Protein AF-A0A969BAZ9-F1 (afdb_monomer)

Sequence (49 aa):
MPYVKGNTKVTTIDFFLTSPNVQVKDVKTLDYNFKHSDHHPVYLSFKLN

Solvent-accessible surface area (backbone atoms only — not comparable to full-atom values): 3572 Å² total; per-residue (Å²): 132,83,88,39,92,94,70,54,88,82,80,93,83,83,84,88,88,78,59,93,54,52,44,78,74,45,76,50,69,54,86,62,84,59,74,90,39,99,63,67,58,75,48,75,44,67,45,80,113

Secondary structure (DSSP, 8-state):
----TTTS-----------TTEEEEEEEE---TTSS-SSPPEEEEEEE-

Radius of gyration: 14.07 Å; Cα contacts (8 Å, |Δi|>4): 48; chains: 1; bounding box: 29×15×37 Å

pLDDT: mean 96.1, std 3.07, range [81.94, 98.56]

Structure (mmCIF, N/CA/C/O backbone):
data_AF-A0A969BAZ9-F1
#
_entry.id   AF-A0A969BAZ9-F1
#
loop_
_atom_site.group_PDB
_atom_site.id
_atom_site.type_symbol
_atom_site.label_atom_id
_atom_site.label_alt_id
_atom_site.label_comp_id
_atom_site.label_asym_id
_atom_site.label_entity_id
_atom_site.label_seq_id
_atom_site.pdbx_PDB_ins_code
_atom_site.Cartn_x
_atom_site.Cartn_y
_atom_site.Cartn_z
_atom_site.occupancy
_atom_site.B_iso_or_equiv
_atom_site.auth_seq_id
_atom_site.auth_comp_id
_atom_site.auth_asym_id
_atom_site.auth_atom_id
_atom_site.pdbx_PDB_model_num
ATOM 1 N N . MET A 1 1 ? 7.798 9.427 -18.860 1.00 81.94 1 MET A N 1
ATOM 2 C CA . MET A 1 1 ? 8.221 8.074 -19.282 1.00 81.94 1 MET A CA 1
ATOM 3 C C . MET A 1 1 ? 7.175 7.087 -18.799 1.00 81.94 1 MET A C 1
ATOM 5 O O . MET A 1 1 ? 6.771 7.233 -17.649 1.00 81.94 1 MET A O 1
ATOM 9 N N . PRO A 1 2 ? 6.703 6.145 -19.630 1.00 89.00 2 PRO A N 1
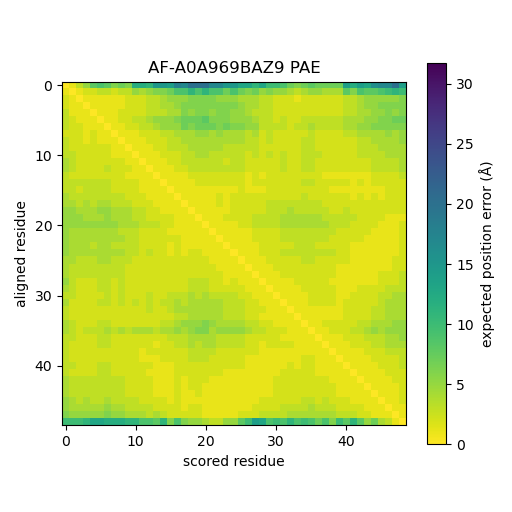ATOM 10 C CA . PRO A 1 2 ? 5.809 5.090 -19.159 1.00 89.00 2 PRO A CA 1
ATOM 11 C C . PRO A 1 2 ? 6.511 4.217 -18.107 1.00 89.00 2 PRO A C 1
ATOM 13 O O . PRO A 1 2 ? 7.740 4.123 -18.093 1.00 89.00 2 PRO A O 1
ATOM 16 N N . TYR A 1 3 ? 5.728 3.590 -17.229 1.00 93.94 3 TYR A N 1
ATOM 17 C CA . TYR A 1 3 ? 6.236 2.643 -16.240 1.00 93.94 3 TYR A CA 1
ATOM 18 C C . TYR A 1 3 ? 6.913 1.448 -16.925 1.00 93.94 3 TYR A C 1
ATOM 20 O O . TYR A 1 3 ? 6.335 0.816 -17.809 1.00 93.94 3 TYR A O 1
ATOM 28 N N . VAL A 1 4 ? 8.126 1.115 -16.483 1.00 95.75 4 VAL A N 1
ATOM 29 C CA . VAL A 1 4 ? 8.852 -0.088 -16.889 1.00 95.75 4 VAL A CA 1
ATOM 30 C C . VAL A 1 4 ? 9.222 -0.867 -15.635 1.00 95.75 4 VAL A C 1
ATOM 32 O O . VAL A 1 4 ? 10.056 -0.433 -14.837 1.00 95.75 4 VAL A O 1
ATOM 35 N N . LYS A 1 5 ? 8.610 -2.040 -15.466 1.00 93.88 5 LYS A N 1
ATOM 36 C CA . LYS A 1 5 ? 8.860 -2.916 -14.318 1.00 93.88 5 LYS A CA 1
ATOM 37 C C . LYS A 1 5 ? 10.353 -3.228 -14.186 1.00 93.88 5 LYS A C 1
ATOM 39 O O . LYS A 1 5 ? 10.997 -3.612 -15.156 1.00 93.88 5 LYS A O 1
ATOM 44 N N . GLY A 1 6 ? 10.895 -3.027 -12.987 1.00 94.88 6 GLY A N 1
ATOM 45 C CA . GLY A 1 6 ? 12.316 -3.229 -12.682 1.00 94.88 6 GLY A CA 1
ATOM 46 C C . GLY A 1 6 ? 13.247 -2.067 -13.057 1.00 94.88 6 GLY A C 1
ATOM 47 O O . GLY A 1 6 ? 14.366 -2.040 -12.563 1.00 94.88 6 GLY A O 1
ATOM 48 N N . ASN A 1 7 ? 12.796 -1.094 -13.858 1.00 96.56 7 ASN A N 1
ATOM 49 C CA . ASN A 1 7 ? 13.607 0.063 -14.269 1.00 96.56 7 ASN A CA 1
ATOM 50 C C . ASN A 1 7 ? 13.075 1.382 -13.698 1.00 96.56 7 ASN A C 1
ATOM 52 O O . ASN A 1 7 ? 13.840 2.242 -13.265 1.00 96.56 7 ASN A O 1
ATOM 56 N N . THR A 1 8 ? 11.754 1.557 -13.681 1.00 96.31 8 THR A N 1
ATOM 57 C CA . THR A 1 8 ? 11.120 2.715 -13.053 1.00 96.31 8 THR A CA 1
ATOM 58 C C . THR A 1 8 ? 11.126 2.528 -11.540 1.00 96.31 8 THR A C 1
ATOM 60 O O . THR A 1 8 ? 10.557 1.563 -11.027 1.00 96.31 8 THR A O 1
ATOM 63 N N . LYS A 1 9 ? 11.750 3.464 -10.819 1.00 95.44 9 LYS A N 1
ATOM 64 C CA . LYS A 1 9 ? 11.709 3.495 -9.354 1.00 95.44 9 LYS A CA 1
ATOM 65 C C . LYS A 1 9 ? 10.265 3.670 -8.881 1.00 95.44 9 LYS A C 1
ATOM 67 O O . LYS A 1 9 ? 9.567 4.564 -9.350 1.00 95.44 9 LYS A O 1
ATOM 72 N N . VAL A 1 10 ? 9.862 2.851 -7.916 1.00 95.12 10 VAL A N 1
ATOM 73 C CA . VAL A 1 10 ? 8.576 2.956 -7.218 1.00 95.12 10 VAL A CA 1
ATOM 74 C C . VAL A 1 10 ? 8.821 3.200 -5.732 1.00 95.12 10 VAL A C 1
ATOM 76 O O . VAL A 1 10 ? 9.835 2.759 -5.188 1.00 95.12 10 VAL A O 1
ATOM 79 N N . THR A 1 11 ? 7.900 3.909 -5.085 1.00 95.81 11 THR A N 1
ATOM 80 C CA . THR A 1 11 ? 7.951 4.222 -3.652 1.00 95.81 11 THR A CA 1
ATOM 81 C C . THR A 1 11 ? 6.546 4.085 -3.078 1.00 95.81 11 THR A C 1
ATOM 83 O O . THR A 1 11 ? 5.591 4.541 -3.702 1.00 95.81 11 THR A O 1
ATOM 86 N N . THR A 1 12 ? 6.409 3.498 -1.889 1.00 96.06 12 THR A N 1
ATOM 87 C CA . THR A 1 12 ? 5.132 3.475 -1.163 1.00 96.06 12 THR A CA 1
ATOM 88 C C . THR A 1 12 ? 4.899 4.827 -0.494 1.00 96.06 12 THR A C 1
ATOM 90 O O . THR A 1 12 ? 5.663 5.199 0.395 1.00 96.06 12 THR A O 1
ATOM 93 N N . ILE A 1 13 ? 3.860 5.552 -0.916 1.00 97.00 13 ILE A N 1
ATOM 94 C CA . ILE A 1 13 ? 3.505 6.875 -0.366 1.00 97.00 13 ILE A CA 1
ATOM 95 C C . ILE A 1 13 ? 2.023 7.018 0.012 1.00 97.00 13 ILE A C 1
ATOM 97 O O . ILE A 1 13 ? 1.663 7.988 0.668 1.00 97.00 13 ILE A O 1
ATOM 101 N N . ASP A 1 14 ? 1.187 6.042 -0.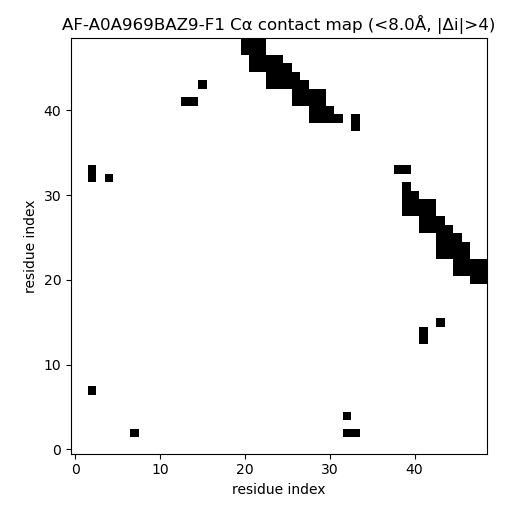344 1.00 98.00 14 ASP A N 1
ATOM 102 C CA . ASP A 1 14 ? -0.247 6.030 -0.053 1.00 98.00 14 ASP A CA 1
ATOM 103 C C . ASP A 1 14 ? -0.557 5.046 1.079 1.00 98.00 14 ASP A C 1
ATOM 105 O O . ASP A 1 14 ? -0.113 3.895 1.059 1.00 98.00 14 ASP A O 1
ATOM 109 N N . PHE A 1 15 ? -1.319 5.491 2.078 1.00 97.62 15 PHE A N 1
ATOM 110 C CA . PHE A 1 15 ? -1.690 4.685 3.242 1.00 97.62 15 PHE A CA 1
ATOM 111 C C . PHE A 1 15 ? -2.929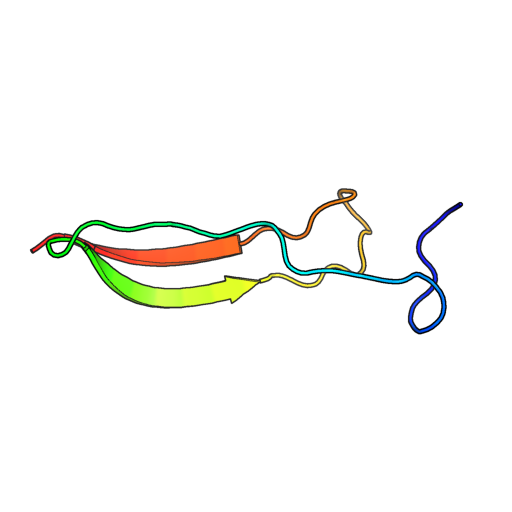 5.248 3.947 1.00 97.62 15 PHE A C 1
ATOM 113 O O . PHE A 1 15 ? -3.287 6.414 3.788 1.00 97.62 15 PHE A O 1
ATOM 120 N N . PHE A 1 16 ? -3.560 4.418 4.780 1.00 98.25 16 PHE A N 1
ATOM 121 C CA . PHE A 1 16 ? -4.577 4.860 5.731 1.00 98.25 16 PHE A CA 1
ATOM 122 C C . PHE A 1 16 ? -3.949 5.032 7.113 1.00 98.25 16 PHE A C 1
ATOM 124 O O . PHE A 1 16 ? -3.320 4.108 7.627 1.00 98.25 16 PHE A O 1
ATOM 131 N N . LEU A 1 17 ? -4.154 6.194 7.732 1.00 98.00 17 LEU A N 1
ATOM 132 C CA . LEU A 1 17 ? -3.886 6.406 9.152 1.00 98.00 17 LEU A CA 1
ATOM 133 C C . LEU A 1 17 ? -5.203 6.267 9.918 1.00 98.00 17 LEU A C 1
ATOM 135 O O . LEU A 1 17 ? -6.184 6.927 9.582 1.00 98.00 17 LEU A O 1
ATOM 139 N N . THR A 1 18 ? -5.238 5.406 10.934 1.00 97.50 18 THR A N 1
ATOM 140 C CA . THR A 1 18 ? -6.483 5.042 11.621 1.00 97.50 18 THR A CA 1
ATOM 141 C C . THR A 1 18 ? -6.417 5.305 13.122 1.00 97.50 18 THR A C 1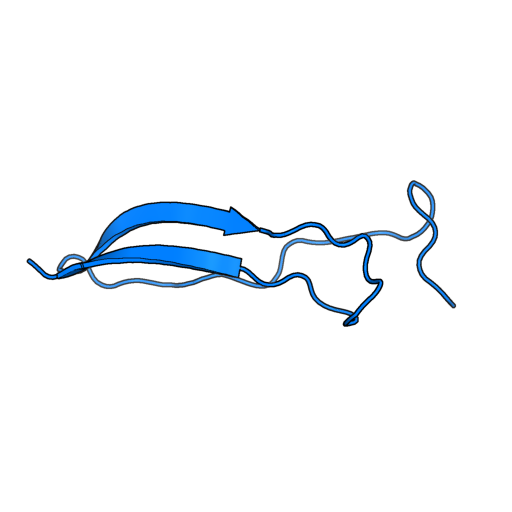
ATOM 143 O O . THR A 1 18 ? -5.383 5.103 13.756 1.00 97.50 18 THR A O 1
ATOM 146 N N . SER A 1 19 ? -7.543 5.713 13.707 1.00 98.12 19 SER A N 1
ATOM 147 C CA . SER A 1 19 ? -7.708 5.873 15.158 1.00 98.12 19 SER A CA 1
ATOM 148 C C . SER A 1 19 ? -7.819 4.515 15.885 1.00 98.12 19 SER A C 1
ATOM 150 O O . SER A 1 19 ? -8.187 3.525 15.254 1.00 98.12 19 SER A O 1
ATOM 152 N N . PRO A 1 20 ? -7.572 4.434 17.211 1.00 97.88 20 PRO A N 1
ATOM 153 C CA . PRO A 1 20 ? -7.598 3.163 17.956 1.00 97.88 20 PRO A CA 1
ATOM 154 C C . PRO A 1 20 ? -8.9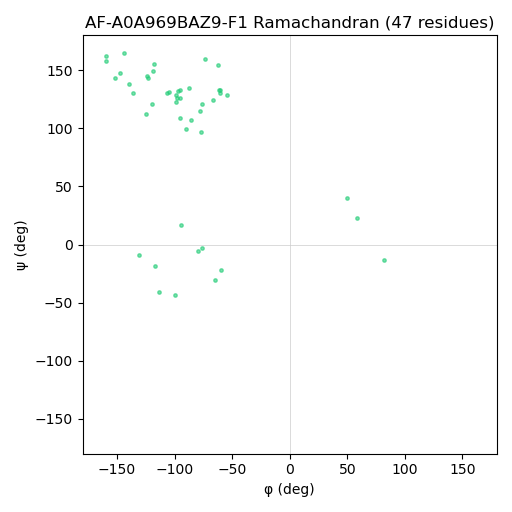35 2.400 17.946 1.00 97.88 20 PRO A C 1
ATOM 156 O O . PRO A 1 20 ? -8.964 1.194 18.180 1.00 97.88 20 PRO A O 1
ATOM 159 N N . ASN A 1 21 ? -10.054 3.082 17.681 1.00 98.00 21 ASN A N 1
ATOM 160 C CA . ASN A 1 21 ? -11.378 2.463 17.553 1.00 98.00 21 ASN A CA 1
ATOM 161 C C . ASN A 1 21 ? -11.613 1.793 16.185 1.00 98.00 21 ASN A C 1
ATOM 163 O O . ASN A 1 21 ? -12.640 1.144 15.991 1.00 98.00 21 ASN A O 1
ATOM 167 N N . VAL A 1 22 ? -10.680 1.938 15.241 1.00 98.31 22 VAL A N 1
ATOM 168 C CA . VAL A 1 22 ? -10.703 1.265 13.942 1.00 98.31 22 VAL A CA 1
ATOM 169 C C . VAL A 1 22 ? -9.866 -0.007 14.036 1.00 98.31 22 VAL A C 1
ATOM 171 O O . VAL A 1 22 ? -8.639 0.033 14.089 1.00 98.31 22 VAL A O 1
ATOM 174 N N . GLN A 1 23 ? -10.526 -1.161 14.026 1.00 98.12 23 GLN A N 1
ATOM 175 C CA . GLN A 1 23 ? -9.850 -2.449 13.957 1.00 98.12 23 GLN A CA 1
ATOM 176 C C . GLN A 1 23 ? -9.570 -2.820 12.497 1.00 98.12 23 GLN A C 1
ATOM 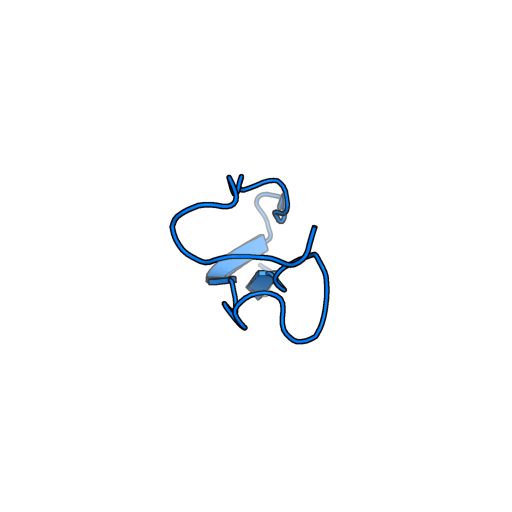178 O O . GLN A 1 23 ? -10.477 -3.232 11.769 1.00 98.12 23 GLN A O 1
ATOM 183 N N . VAL A 1 24 ? -8.306 -2.734 12.081 1.00 97.75 24 VAL A N 1
ATOM 184 C CA . VAL A 1 24 ? -7.850 -3.197 10.761 1.00 97.75 24 VAL A CA 1
ATOM 185 C C . VAL A 1 24 ? -7.983 -4.721 10.674 1.00 97.75 24 VAL A C 1
ATOM 187 O O . VAL A 1 24 ? -7.464 -5.445 11.523 1.00 97.75 24 VAL A O 1
ATOM 190 N N . LYS A 1 25 ? -8.710 -5.213 9.666 1.00 98.38 25 LYS A N 1
ATOM 191 C CA . LYS A 1 25 ? -8.887 -6.647 9.383 1.00 98.38 25 LYS A CA 1
ATOM 192 C C . LYS A 1 25 ? -7.966 -7.128 8.271 1.00 98.38 25 LYS A C 1
ATOM 194 O O . LYS A 1 25 ? -7.384 -8.195 8.405 1.00 98.38 25 LYS A O 1
ATOM 199 N N . ASP A 1 26 ? -7.854 -6.348 7.201 1.00 98.31 26 ASP A N 1
ATOM 200 C CA . ASP A 1 26 ? -6.981 -6.624 6.059 1.00 98.31 26 ASP A CA 1
ATOM 201 C C . ASP A 1 26 ? -6.571 -5.305 5.403 1.00 98.31 26 ASP A C 1
ATOM 203 O O . ASP A 1 26 ? -7.379 -4.377 5.324 1.00 98.31 26 ASP A O 1
ATOM 207 N N . VAL A 1 27 ? -5.334 -5.227 4.917 1.00 98.00 27 VAL A N 1
ATOM 208 C CA . VAL A 1 27 ? -4.854 -4.116 4.092 1.00 98.00 27 VAL A CA 1
ATOM 209 C C . VAL A 1 27 ? -4.056 -4.674 2.925 1.00 98.00 27 VAL A C 1
ATOM 211 O O . VAL A 1 27 ? -3.158 -5.494 3.109 1.00 98.00 27 VAL A O 1
ATOM 214 N N . LYS A 1 28 ? -4.376 -4.224 1.712 1.00 97.75 28 LYS A N 1
ATOM 215 C CA . LYS A 1 28 ? -3.680 -4.660 0.501 1.00 97.75 28 LYS A CA 1
ATOM 216 C C . LYS A 1 28 ? -3.607 -3.562 -0.542 1.00 97.75 28 LYS A C 1
ATOM 218 O O . LYS A 1 28 ? -4.539 -2.780 -0.708 1.00 97.75 28 LYS A O 1
ATOM 223 N N . THR A 1 29 ? -2.524 -3.576 -1.301 1.00 97.44 29 THR A N 1
ATOM 224 C CA . THR A 1 29 ? -2.369 -2.765 -2.508 1.00 97.44 29 THR A CA 1
ATOM 225 C C . THR A 1 29 ? -2.719 -3.621 -3.718 1.00 97.44 29 THR A C 1
ATOM 227 O O . THR A 1 29 ? -2.248 -4.754 -3.828 1.00 97.44 29 THR A O 1
ATOM 230 N N . LEU A 1 30 ? -3.551 -3.111 -4.627 1.00 96.75 30 LEU A N 1
ATOM 231 C CA . LEU A 1 30 ? -3.845 -3.806 -5.882 1.00 96.75 30 LEU A CA 1
ATOM 232 C C . LEU A 1 30 ? -2.844 -3.380 -6.960 1.00 96.75 30 LEU A C 1
ATOM 234 O O . LEU A 1 30 ? -2.981 -2.319 -7.569 1.00 96.75 30 LEU A O 1
ATOM 238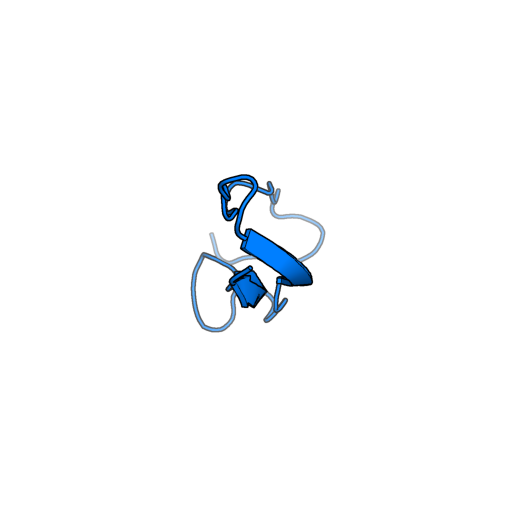 N N . ASP A 1 31 ? -1.832 -4.220 -7.186 1.00 95.06 31 ASP A N 1
ATOM 239 C CA . ASP A 1 31 ? -0.807 -3.989 -8.207 1.00 95.06 31 ASP A CA 1
ATOM 240 C C . ASP A 1 31 ? -1.345 -4.311 -9.610 1.00 95.06 31 ASP A C 1
ATOM 242 O O . ASP A 1 31 ? -1.344 -5.453 -10.076 1.00 95.06 31 ASP A O 1
ATOM 246 N N . TYR A 1 32 ? -1.797 -3.268 -10.302 1.00 94.56 32 TYR A N 1
ATOM 247 C CA . TYR A 1 32 ? -2.204 -3.333 -11.706 1.00 94.56 32 TYR A CA 1
ATOM 248 C C . TYR A 1 32 ? -1.080 -2.941 -12.674 1.00 94.56 32 TYR A C 1
ATOM 250 O O . TYR A 1 32 ? -1.358 -2.629 -13.832 1.00 94.56 32 TYR A O 1
ATOM 258 N N . ASN A 1 33 ? 0.180 -2.917 -12.223 1.00 94.56 33 ASN A N 1
ATOM 259 C CA . ASN A 1 33 ? 1.340 -2.452 -12.989 1.00 94.56 33 ASN A CA 1
ATOM 260 C C . ASN A 1 33 ? 1.101 -1.070 -13.637 1.00 94.56 33 ASN A C 1
ATOM 262 O O . ASN A 1 33 ? 1.471 -0.849 -14.788 1.00 94.56 33 ASN A O 1
ATOM 266 N N . PHE A 1 34 ? 0.436 -0.161 -12.909 1.00 94.75 34 PHE A N 1
ATOM 267 C CA . PHE A 1 34 ? 0.117 1.206 -13.356 1.00 94.75 34 PHE A CA 1
ATOM 268 C C . PHE A 1 34 ? -0.721 1.283 -14.651 1.00 94.75 34 PHE A C 1
ATOM 270 O O . PHE A 1 34 ? -0.721 2.292 -15.350 1.00 94.75 34 PHE A O 1
ATOM 277 N N . LYS A 1 35 ? -1.466 0.217 -14.990 1.00 94.44 35 LYS A N 1
ATOM 278 C CA . LYS A 1 35 ? -2.277 0.142 -16.221 1.00 94.44 35 LYS A CA 1
ATOM 279 C C . LYS A 1 35 ? -3.436 1.145 -16.261 1.00 94.44 35 LYS A C 1
ATOM 281 O O . LYS A 1 35 ? -3.858 1.549 -17.341 1.00 94.44 35 LYS A O 1
ATOM 286 N N . HIS A 1 36 ? -3.987 1.481 -15.097 1.00 93.62 36 HIS A N 1
ATOM 287 C CA . HIS A 1 36 ? -5.233 2.246 -14.978 1.00 93.62 36 HIS A CA 1
ATOM 288 C C . HIS A 1 36 ? -5.059 3.610 -14.295 1.00 93.62 36 HIS A C 1
ATOM 290 O O . HIS A 1 36 ? -5.935 4.457 -14.420 1.00 93.62 36 HIS A O 1
ATOM 296 N N . SER A 1 37 ? -3.957 3.812 -13.571 1.00 95.19 37 SER A N 1
ATOM 297 C CA . SER A 1 37 ? -3.612 5.032 -12.836 1.00 95.19 37 SER A CA 1
ATOM 298 C C . SER A 1 37 ? -2.100 5.044 -12.579 1.00 95.19 37 SER A C 1
ATOM 300 O O . SER A 1 37 ? -1.468 3.982 -12.584 1.00 95.19 37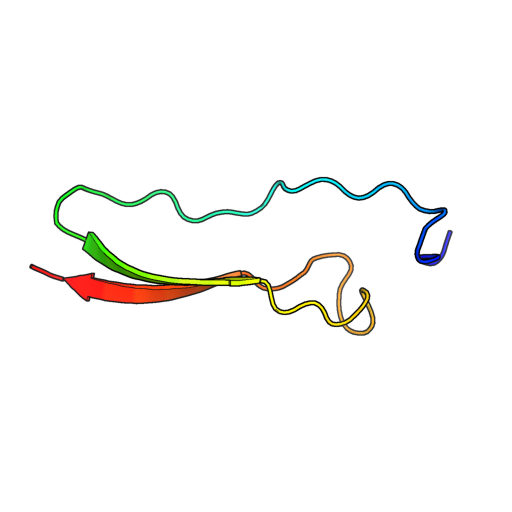 SER A O 1
ATOM 302 N N . ASP A 1 38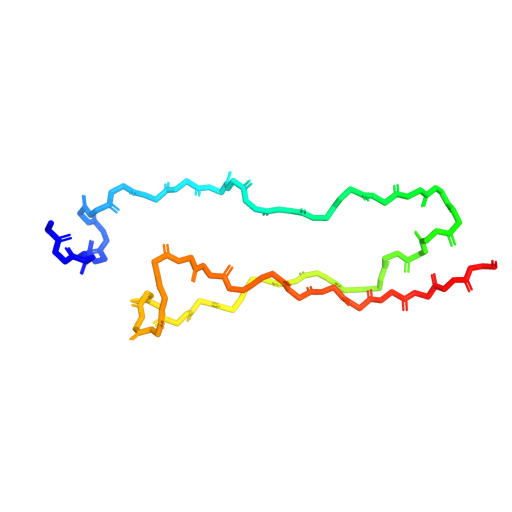 ? -1.523 6.222 -12.344 1.00 94.38 38 ASP A N 1
ATOM 303 C CA . ASP A 1 38 ? -0.146 6.406 -11.871 1.00 94.38 38 ASP A CA 1
ATOM 304 C C . ASP A 1 38 ? 0.024 6.103 -10.368 1.00 94.38 38 ASP A C 1
ATOM 306 O O . ASP A 1 38 ? 1.148 6.067 -9.874 1.00 94.38 38 ASP A O 1
ATOM 310 N N . HIS A 1 39 ? -1.070 5.772 -9.675 1.00 96.56 39 HIS A N 1
ATOM 311 C CA . HIS A 1 39 ? -1.087 5.215 -8.323 1.00 96.56 39 HIS A CA 1
ATOM 312 C C . HIS A 1 39 ? -1.702 3.809 -8.289 1.00 96.56 39 HIS A C 1
ATOM 314 O O . HIS A 1 39 ? -2.531 3.436 -9.127 1.00 96.56 39 HIS A O 1
ATOM 320 N N . HIS A 1 40 ? -1.328 3.017 -7.280 1.00 97.31 40 HIS A N 1
ATOM 321 C CA . HIS A 1 40 ? -2.008 1.756 -6.977 1.00 97.31 40 HIS A CA 1
ATOM 322 C C . HIS A 1 40 ? -3.060 1.975 -5.888 1.00 97.31 40 HIS A C 1
ATOM 324 O O . HIS A 1 40 ? -2.749 2.569 -4.857 1.00 97.31 40 HIS A O 1
ATOM 330 N N . PRO A 1 41 ? -4.291 1.470 -6.061 1.00 97.56 41 PRO A N 1
ATOM 331 C CA . PRO A 1 41 ? -5.294 1.526 -5.008 1.00 97.56 41 PRO A CA 1
ATOM 332 C C . PRO A 1 41 ? -4.853 0.773 -3.747 1.00 97.56 41 PRO A C 1
ATOM 334 O O . PRO A 1 41 ? -4.448 -0.392 -3.821 1.00 97.56 41 PRO A O 1
ATOM 337 N N . VAL A 1 42 ? -5.024 1.409 -2.588 1.00 98.25 42 VAL A N 1
ATOM 338 C CA . VAL A 1 42 ? -4.892 0.771 -1.273 1.00 98.25 42 VAL A CA 1
ATOM 339 C C . VAL A 1 42 ? -6.291 0.433 -0.766 1.00 98.25 42 VAL A C 1
ATOM 341 O O . VAL A 1 42 ? -7.148 1.306 -0.649 1.00 98.25 42 VAL A O 1
ATOM 344 N N . TYR A 1 43 ? -6.538 -0.841 -0.476 1.00 98.25 43 TYR A N 1
ATOM 345 C CA . TYR A 1 43 ? -7.802 -1.344 0.052 1.00 98.25 43 TYR A CA 1
ATOM 346 C C . TYR A 1 43 ? -7.647 -1.690 1.526 1.00 98.25 43 TYR A C 1
ATOM 348 O O . TYR A 1 43 ? -6.735 -2.426 1.900 1.00 98.25 43 TYR A O 1
ATOM 356 N N . LEU A 1 44 ? -8.576 -1.194 2.340 1.00 98.44 44 LEU A N 1
ATOM 357 C CA . LEU A 1 44 ? -8.662 -1.466 3.769 1.00 98.44 44 LEU A CA 1
ATOM 358 C C . LEU A 1 44 ? -9.998 -2.143 4.081 1.00 98.44 44 LEU A C 1
ATOM 360 O O . LEU A 1 44 ? -11.062 -1.571 3.851 1.00 98.44 44 LEU A O 1
ATOM 364 N N . SER A 1 45 ? -9.938 -3.344 4.647 1.00 98.56 45 SER A N 1
ATOM 365 C CA . SER A 1 45 ? -11.059 -3.957 5.355 1.00 98.56 45 SER A CA 1
ATOM 366 C C . SER A 1 45 ? -10.898 -3.667 6.840 1.00 98.56 45 SER A C 1
ATOM 368 O O . SER A 1 45 ? -9.848 -3.949 7.425 1.00 98.56 45 SER A O 1
ATOM 370 N N . PHE A 1 46 ? -11.923 -3.100 7.466 1.00 98.50 46 PHE A N 1
ATOM 371 C CA . PHE A 1 46 ? -11.882 -2.738 8.876 1.00 98.50 46 PHE A CA 1
ATOM 372 C C . PHE A 1 46 ? -13.233 -2.951 9.550 1.00 98.50 46 PHE A C 1
ATOM 374 O O . PHE A 1 46 ? -14.270 -3.100 8.904 1.00 98.50 46 PHE A O 1
ATOM 381 N N . LYS A 1 47 ? -13.204 -2.957 10.879 1.00 98.44 47 LYS A N 1
ATOM 382 C CA . LYS A 1 47 ? -14.382 -2.929 11.738 1.00 98.44 47 LYS A CA 1
ATOM 383 C C . LYS A 1 47 ? -14.281 -1.723 12.673 1.00 98.44 47 LYS A C 1
ATOM 385 O O . LYS A 1 47 ? -13.190 -1.407 13.141 1.00 98.44 47 LYS A O 1
ATOM 390 N N . LEU A 1 48 ? -15.409 -1.079 12.955 1.00 97.69 48 LEU A N 1
ATOM 391 C CA . LEU A 1 48 ? -15.515 -0.108 14.043 1.00 97.69 48 LEU A CA 1
ATOM 392 C C . LEU A 1 48 ? -15.872 -0.825 15.346 1.00 97.69 48 LEU A C 1
ATOM 394 O O . LEU A 1 48 ? -16.734 -1.710 15.352 1.00 97.69 48 LEU A O 1
ATOM 398 N N . ASN A 1 49 ? -15.169 -0.453 16.410 1.00 87.12 49 ASN A N 1
ATOM 399 C CA . ASN A 1 49 ? -15.426 -0.929 17.766 1.00 87.12 49 ASN A CA 1
ATOM 400 C C . ASN A 1 49 ? -16.544 -0.134 18.435 1.00 87.12 49 ASN A C 1
ATOM 402 O O . ASN A 1 49 ? -16.563 1.105 18.255 1.00 87.12 49 ASN A O 1
#

Foldseek 3Di:
DQQDPPPDDDDDDDDDDDDPQKAWDDWDWDPPSCPPHPDTDIDTDIDGD

Mean predicted aligned error: 2.72 Å